Protein AF-A0A0F8YK26-F1 (afdb_monomer_lite)

Structure (mmCIF, N/CA/C/O backbone):
data_AF-A0A0F8YK26-F1
#
_entry.id   AF-A0A0F8YK26-F1
#
loop_
_atom_site.group_PDB
_atom_site.id
_atom_site.type_symbol
_atom_site.label_atom_id
_atom_site.label_alt_id
_atom_site.label_comp_id
_atom_site.label_asym_id
_atom_site.label_entity_id
_atom_site.label_seq_id
_atom_site.pdbx_PDB_ins_code
_atom_site.Cartn_x
_atom_site.Cartn_y
_atom_site.Cartn_z
_atom_site.occupancy
_atom_site.B_iso_or_equiv
_atom_site.auth_seq_id
_atom_site.auth_comp_id
_atom_site.auth_asym_id
_atom_site.auth_atom_id
_atom_site.pdbx_PDB_model_num
ATOM 1 N N . THR A 1 1 ? 4.041 11.993 -38.698 1.00 48.31 1 THR A N 1
ATOM 2 C CA . THR A 1 1 ? 5.099 12.709 -37.961 1.00 48.31 1 THR A CA 1
ATOM 3 C C . THR A 1 1 ? 4.840 12.509 -36.486 1.00 48.31 1 THR A C 1
ATOM 5 O O . THR A 1 1 ? 3.960 13.151 -35.930 1.00 48.31 1 THR A O 1
ATOM 8 N N . GLY A 1 2 ? 5.481 11.501 -35.893 1.00 53.12 2 GLY A N 1
ATOM 9 C CA . GLY A 1 2 ? 5.370 11.254 -34.457 1.00 53.12 2 GLY A CA 1
ATOM 10 C C . GLY A 1 2 ? 6.217 12.278 -33.712 1.00 53.12 2 GLY A C 1
ATOM 11 O O . GLY A 1 2 ? 7.389 12.431 -34.024 1.00 53.12 2 GLY A O 1
ATOM 12 N N . THR A 1 3 ? 5.607 13.014 -32.793 1.00 65.50 3 THR A N 1
ATOM 13 C CA . THR A 1 3 ? 6.254 13.942 -31.855 1.00 65.50 3 THR A CA 1
ATOM 14 C C . THR A 1 3 ? 6.728 13.187 -30.609 1.00 65.50 3 THR A C 1
ATOM 16 O O . THR A 1 3 ? 6.277 13.503 -29.510 1.00 65.50 3 THR A O 1
ATOM 19 N N . PHE A 1 4 ? 7.500 12.114 -30.783 1.00 63.12 4 PHE A N 1
ATOM 20 C CA . PHE A 1 4 ? 8.187 11.453 -29.672 1.00 63.12 4 PHE A CA 1
ATOM 21 C C . PHE A 1 4 ? 9.456 10.753 -30.169 1.00 63.12 4 PHE A C 1
ATOM 23 O O . PHE A 1 4 ? 9.449 10.192 -31.271 1.00 63.12 4 PHE A O 1
ATOM 30 N N . ASP A 1 5 ? 10.494 10.787 -29.342 1.00 73.75 5 ASP A N 1
ATOM 31 C CA . ASP A 1 5 ? 11.753 10.054 -29.474 1.00 73.75 5 ASP A CA 1
ATOM 32 C C . ASP A 1 5 ? 11.895 9.059 -28.300 1.00 73.75 5 ASP A C 1
ATOM 34 O O . ASP A 1 5 ? 11.324 9.259 -27.229 1.00 73.75 5 ASP A O 1
ATOM 38 N N . LEU A 1 6 ? 12.616 7.953 -28.498 1.00 60.47 6 LEU A N 1
ATOM 39 C CA . LEU A 1 6 ? 13.031 7.074 -27.396 1.00 60.47 6 LEU A CA 1
ATOM 40 C C . LEU A 1 6 ? 14.090 7.740 -26.508 1.00 60.47 6 LEU A C 1
ATOM 42 O O . LEU A 1 6 ? 14.241 7.337 -25.357 1.00 60.47 6 LEU A O 1
ATOM 46 N N . ASP A 1 7 ? 14.775 8.749 -27.045 1.00 64.94 7 ASP A N 1
ATOM 47 C CA . ASP A 1 7 ? 15.762 9.567 -26.347 1.00 64.94 7 ASP A CA 1
ATOM 48 C C . ASP A 1 7 ? 15.132 10.778 -25.624 1.00 64.94 7 ASP A C 1
ATOM 50 O O . ASP A 1 7 ? 15.854 11.580 -25.034 1.00 64.94 7 ASP A O 1
ATOM 54 N N . ASP A 1 8 ? 13.800 10.940 -25.662 1.00 63.31 8 ASP A N 1
ATOM 55 C CA . ASP A 1 8 ? 13.118 12.008 -24.923 1.00 63.31 8 ASP A CA 1
ATOM 56 C C . ASP A 1 8 ? 13.324 11.821 -23.408 1.00 63.31 8 ASP A C 1
ATOM 58 O O . ASP A 1 8 ? 13.028 10.758 -22.849 1.00 63.31 8 ASP A O 1
ATOM 62 N N . ASP A 1 9 ? 13.786 12.880 -22.732 1.00 58.59 9 ASP A N 1
ATOM 63 C CA . ASP A 1 9 ? 14.007 12.869 -21.285 1.00 58.59 9 ASP A CA 1
ATOM 64 C C . ASP A 1 9 ? 12.729 12.466 -20.536 1.00 58.59 9 ASP A C 1
ATOM 66 O O . ASP A 1 9 ? 11.641 13.031 -20.713 1.00 58.59 9 ASP A O 1
ATOM 70 N N . PHE A 1 10 ? 12.869 11.487 -19.642 1.00 62.97 10 PHE A N 1
ATOM 71 C CA . PHE A 1 10 ? 11.800 11.120 -18.726 1.00 62.97 10 PHE A CA 1
ATOM 72 C C . PHE A 1 10 ? 11.545 12.293 -17.768 1.00 62.97 10 PHE A C 1
ATOM 74 O O . PHE A 1 10 ? 12.481 12.930 -17.296 1.00 62.97 10 PHE A O 1
ATOM 81 N N . ALA A 1 11 ? 10.282 12.579 -17.444 1.00 59.62 11 ALA A N 1
ATOM 82 C CA . ALA A 1 11 ? 9.886 13.759 -16.662 1.00 59.62 11 ALA A CA 1
ATOM 83 C C . ALA A 1 11 ? 10.245 13.699 -15.151 1.00 59.62 11 ALA A C 1
ATOM 85 O O . ALA A 1 11 ? 9.480 14.187 -14.321 1.00 59.62 11 ALA A O 1
ATOM 86 N N . GLY A 1 12 ? 11.375 13.094 -14.771 1.00 67.31 12 GLY A N 1
ATOM 87 C CA . GLY A 1 12 ? 11.813 12.921 -13.384 1.00 67.31 12 GLY A CA 1
ATOM 88 C C . GLY A 1 12 ? 13.314 13.154 -13.195 1.00 67.31 12 GLY A C 1
ATOM 89 O O . GLY A 1 12 ? 14.103 13.041 -14.125 1.00 67.31 12 GLY A O 1
ATOM 90 N N . GLU A 1 13 ? 13.709 13.481 -11.968 1.00 73.75 13 GLU A N 1
ATOM 91 C CA . GLU A 1 13 ? 15.093 13.805 -11.608 1.00 73.75 13 GLU A CA 1
ATOM 92 C C . GLU A 1 13 ? 15.997 12.556 -11.664 1.00 73.75 13 GLU A C 1
ATOM 94 O O . GLU A 1 13 ? 15.704 11.543 -11.027 1.00 73.75 13 GLU A O 1
ATOM 99 N N . LEU A 1 14 ? 17.082 12.570 -12.443 1.00 79.44 14 LEU A N 1
ATOM 100 C CA . LEU A 1 14 ? 17.950 11.387 -12.615 1.00 79.44 14 LEU A CA 1
ATOM 101 C C . LEU A 1 14 ? 18.859 11.120 -11.402 1.00 79.44 14 LEU A C 1
ATOM 103 O O . LEU A 1 14 ? 19.298 9.989 -11.183 1.00 79.44 14 LEU A O 1
ATOM 107 N N . THR A 1 15 ? 19.108 12.151 -10.601 1.00 85.69 15 THR A N 1
ATOM 108 C CA . THR A 1 15 ? 19.877 12.109 -9.355 1.00 85.69 15 THR A CA 1
ATOM 109 C C . THR A 1 15 ? 19.123 12.861 -8.260 1.00 85.69 15 THR A C 1
ATOM 111 O O . THR A 1 15 ? 18.155 13.555 -8.543 1.00 85.69 15 THR A O 1
ATOM 114 N N . ASN A 1 16 ? 19.530 12.712 -7.002 1.00 80.94 16 ASN A N 1
ATOM 115 C CA . ASN A 1 16 ? 18.871 13.344 -5.850 1.00 80.94 16 ASN A CA 1
ATOM 116 C C . ASN A 1 16 ? 19.014 14.881 -5.759 1.00 80.94 16 ASN A C 1
ATOM 118 O O . ASN A 1 16 ? 18.444 15.468 -4.843 1.00 80.94 16 ASN A O 1
ATOM 122 N N . ASP A 1 17 ? 19.837 15.493 -6.614 1.00 81.50 17 ASP A N 1
ATOM 123 C CA . ASP A 1 17 ? 20.149 16.934 -6.590 1.00 81.50 17 ASP A CA 1
ATOM 124 C C . ASP A 1 17 ? 20.396 17.492 -8.012 1.00 81.50 17 ASP A C 1
ATOM 126 O O . ASP A 1 17 ? 21.191 18.407 -8.228 1.00 81.50 17 ASP A O 1
ATOM 130 N N . GLY A 1 18 ? 19.809 16.858 -9.032 1.00 75.56 18 GLY A N 1
ATOM 131 C CA . GLY A 1 18 ? 19.831 17.279 -10.441 1.00 75.56 18 GLY A CA 1
ATOM 132 C C . GLY A 1 18 ? 21.190 17.296 -11.165 1.00 75.56 18 GLY A C 1
ATOM 133 O O . GLY A 1 18 ? 21.229 17.511 -12.377 1.00 75.56 18 GLY A O 1
ATOM 134 N N . GLY A 1 19 ? 22.314 17.088 -10.471 1.00 76.50 19 GLY A N 1
ATOM 135 C CA . GLY A 1 19 ? 23.661 17.039 -11.061 1.00 76.50 19 GLY A CA 1
ATOM 136 C C . GLY A 1 19 ? 24.077 15.644 -11.552 1.00 76.50 19 GLY A C 1
ATOM 137 O O . GLY A 1 19 ? 23.387 14.659 -11.310 1.00 76.50 19 GLY A O 1
ATOM 138 N N . ALA A 1 20 ? 25.227 15.530 -12.222 1.00 78.88 20 ALA A N 1
ATOM 139 C CA . ALA A 1 20 ? 25.718 14.250 -12.756 1.00 78.88 20 ALA A CA 1
ATOM 140 C C . ALA A 1 20 ? 25.996 13.196 -11.651 1.00 78.88 20 ALA A C 1
ATOM 142 O O . ALA A 1 20 ? 26.422 13.588 -10.560 1.00 78.88 20 ALA A O 1
ATOM 143 N N . PRO A 1 21 ? 25.825 11.881 -11.924 1.00 78.44 21 PRO A N 1
ATOM 144 C CA . PRO A 1 21 ? 26.085 10.816 -10.949 1.00 78.44 21 PRO A CA 1
ATOM 145 C C . PRO A 1 21 ? 27.497 10.887 -10.349 1.00 78.44 21 PRO A C 1
ATOM 147 O O . PRO A 1 21 ? 28.490 10.964 -11.078 1.00 78.44 21 PRO A O 1
ATOM 150 N N . SER A 1 22 ? 27.600 10.879 -9.019 1.00 80.56 22 SER A N 1
ATOM 151 C CA . SER A 1 22 ? 28.868 10.947 -8.282 1.00 80.56 22 SER A CA 1
ATOM 152 C C . SER A 1 22 ? 28.724 10.410 -6.852 1.00 80.56 22 SER A C 1
ATOM 154 O O . SER A 1 22 ? 27.627 10.111 -6.401 1.00 80.56 22 SER A O 1
ATOM 156 N N . ALA A 1 23 ? 29.817 10.365 -6.084 1.00 76.75 23 ALA A N 1
ATOM 157 C CA . ALA A 1 23 ? 29.753 10.031 -4.656 1.00 76.75 23 ALA A CA 1
ATOM 158 C C . ALA A 1 23 ? 28.892 11.010 -3.822 1.00 76.75 23 ALA A C 1
ATOM 160 O O . ALA A 1 23 ? 28.513 10.678 -2.703 1.00 76.75 23 ALA A O 1
ATOM 161 N N . ALA A 1 24 ? 28.610 12.211 -4.344 1.00 79.69 24 ALA A N 1
ATOM 162 C CA . ALA A 1 24 ? 27.723 13.196 -3.723 1.00 79.69 24 ALA A CA 1
ATOM 163 C C . ALA A 1 24 ? 26.305 13.198 -4.329 1.00 79.69 24 ALA A C 1
ATOM 165 O O . ALA A 1 24 ? 25.363 13.622 -3.661 1.00 79.69 24 ALA A O 1
ATOM 166 N N . ASN A 1 25 ? 26.157 12.700 -5.564 1.00 83.75 25 ASN A N 1
ATOM 167 C CA . ASN A 1 25 ? 24.911 12.709 -6.327 1.00 83.75 25 ASN A CA 1
ATOM 168 C C . ASN A 1 25 ? 24.534 11.275 -6.688 1.00 83.75 25 ASN A C 1
ATOM 170 O O . ASN A 1 25 ? 25.076 10.690 -7.628 1.00 83.75 25 ASN A O 1
ATOM 174 N N . VAL A 1 26 ? 23.600 10.729 -5.926 1.00 87.19 26 VAL A N 1
ATOM 175 C CA . VAL A 1 26 ? 23.169 9.341 -6.016 1.00 87.19 26 VAL A CA 1
ATOM 176 C C . VAL A 1 26 ? 22.151 9.193 -7.143 1.00 87.19 26 VAL A C 1
ATOM 178 O O . VAL A 1 26 ? 21.235 10.010 -7.279 1.00 87.19 26 VAL A O 1
ATOM 181 N N . THR A 1 27 ? 22.309 8.146 -7.952 1.00 86.25 27 THR A N 1
ATOM 182 C CA . THR A 1 27 ? 21.364 7.801 -9.021 1.00 86.25 27 THR A CA 1
ATOM 183 C C . THR A 1 27 ? 20.014 7.405 -8.423 1.00 86.25 27 THR A C 1
ATOM 185 O O . THR A 1 27 ? 19.958 6.608 -7.487 1.00 86.25 27 THR A O 1
ATOM 188 N N . VAL A 1 28 ? 18.916 7.931 -8.975 1.00 85.50 28 VAL A N 1
ATOM 189 C CA . VAL A 1 28 ? 17.559 7.554 -8.552 1.00 85.50 28 VAL A CA 1
ATOM 190 C C . VAL A 1 28 ? 17.028 6.435 -9.446 1.00 85.50 28 VAL A C 1
ATOM 192 O O . VAL A 1 28 ? 16.764 6.627 -10.635 1.00 85.50 28 VAL A O 1
ATOM 195 N N . HIS A 1 29 ? 16.820 5.260 -8.861 1.00 84.69 29 HIS A N 1
ATOM 196 C CA . HIS A 1 29 ? 16.212 4.109 -9.516 1.00 84.69 29 HIS A CA 1
ATOM 197 C C . HIS A 1 29 ? 14.688 4.124 -9.362 1.00 84.69 29 HIS A C 1
ATOM 199 O O . HIS A 1 29 ? 14.159 4.451 -8.300 1.00 84.69 29 HIS A O 1
ATOM 205 N N . ARG A 1 30 ? 13.976 3.748 -10.436 1.00 82.56 30 ARG A N 1
ATOM 206 C CA . ARG A 1 30 ? 12.505 3.792 -10.522 1.00 82.56 30 ARG A CA 1
ATOM 207 C C . ARG A 1 30 ? 11.916 2.507 -11.102 1.00 82.56 30 ARG A C 1
ATOM 209 O O . ARG A 1 30 ? 11.494 2.490 -12.261 1.00 82.56 30 ARG A O 1
ATOM 216 N N . PRO A 1 31 ? 11.891 1.401 -10.347 1.00 84.38 31 PRO A N 1
ATOM 217 C CA . PRO A 1 31 ? 11.110 0.239 -10.743 1.00 84.38 31 PRO A CA 1
ATOM 218 C C . PRO A 1 31 ? 9.631 0.609 -10.942 1.00 84.38 31 PRO A C 1
ATOM 220 O O . PRO A 1 31 ? 8.980 1.181 -10.064 1.00 84.38 31 PRO A O 1
ATOM 223 N N . LEU A 1 32 ? 9.100 0.247 -12.112 1.00 82.75 32 LEU A N 1
ATOM 224 C CA . LEU A 1 32 ? 7.680 0.344 -12.435 1.00 82.75 32 LEU A CA 1
ATOM 225 C C . LEU A 1 32 ? 6.999 -0.988 -12.118 1.00 82.75 32 LEU A C 1
ATOM 227 O O . LEU A 1 32 ? 7.356 -2.025 -12.680 1.00 82.75 32 LEU A O 1
ATOM 231 N N . PHE A 1 33 ? 5.980 -0.958 -11.266 1.00 81.50 33 PHE A N 1
ATOM 232 C CA . PHE A 1 33 ? 5.176 -2.130 -10.941 1.00 81.50 33 PHE A CA 1
ATOM 233 C C . PHE A 1 33 ? 3.896 -2.134 -11.775 1.00 81.50 33 PHE A C 1
ATOM 235 O O . PHE A 1 33 ? 3.116 -1.177 -11.760 1.00 81.50 33 PHE A O 1
ATOM 242 N N . VAL A 1 34 ? 3.670 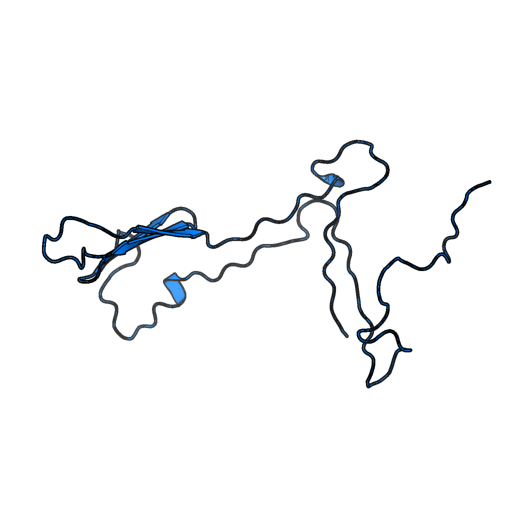-3.233 -12.498 1.00 82.12 34 VAL A N 1
ATOM 243 C CA . VAL A 1 34 ? 2.502 -3.460 -13.362 1.00 82.12 34 VAL A CA 1
ATOM 244 C C . VAL A 1 34 ? 1.895 -4.830 -13.079 1.00 82.12 34 VAL A C 1
ATOM 246 O O . VAL A 1 34 ? 2.613 -5.791 -12.851 1.00 82.12 34 VAL A O 1
ATOM 249 N N . GLY A 1 35 ? 0.567 -4.945 -13.116 1.00 72.69 35 GLY A N 1
ATOM 250 C CA . GLY A 1 35 ? -0.119 -6.213 -12.845 1.00 72.69 35 GLY A CA 1
ATOM 251 C C . GLY A 1 35 ? -0.332 -6.511 -11.359 1.00 72.69 35 GLY A C 1
ATOM 252 O O . GLY A 1 35 ? -0.219 -5.630 -10.506 1.00 72.69 35 GLY A O 1
ATOM 253 N N . GLN A 1 36 ? -0.726 -7.751 -11.065 1.00 71.81 36 GLN A N 1
ATOM 254 C CA . GLN A 1 36 ? -1.003 -8.241 -9.713 1.00 71.81 36 GLN A CA 1
ATOM 255 C C . GLN A 1 36 ? 0.202 -9.018 -9.170 1.00 71.81 36 GLN A C 1
ATOM 257 O O . GLN A 1 36 ? 0.837 -9.760 -9.910 1.00 71.81 36 GLN A O 1
ATOM 262 N N . GLY A 1 37 ? 0.460 -8.903 -7.864 1.00 72.62 37 GLY A N 1
ATOM 263 C CA . GLY A 1 37 ? 1.405 -9.775 -7.156 1.00 72.62 37 GLY A CA 1
ATOM 264 C C . GLY A 1 37 ? 2.832 -9.246 -7.039 1.00 72.62 37 GLY A C 1
ATOM 265 O O . GLY A 1 37 ? 3.694 -9.993 -6.606 1.00 72.62 37 GLY A O 1
ATOM 266 N N . TYR A 1 38 ? 3.085 -7.987 -7.401 1.00 74.31 38 TYR A N 1
ATOM 267 C CA . TYR A 1 38 ? 4.412 -7.375 -7.258 1.00 74.31 38 TYR A CA 1
ATOM 268 C C . TYR A 1 38 ? 4.568 -6.485 -6.020 1.00 74.31 38 TYR A C 1
ATOM 270 O O . TYR A 1 38 ? 5.687 -6.201 -5.606 1.00 74.31 38 TYR A O 1
ATOM 278 N N . ILE A 1 39 ? 3.456 -6.038 -5.431 1.00 74.31 39 ILE A N 1
ATOM 279 C CA . ILE A 1 39 ? 3.446 -5.278 -4.180 1.00 74.31 39 ILE A CA 1
ATOM 280 C C . ILE A 1 39 ? 2.826 -6.177 -3.123 1.00 74.31 39 ILE A C 1
ATOM 282 O O . ILE A 1 39 ? 1.684 -6.622 -3.271 1.00 74.31 39 ILE A O 1
ATOM 286 N N . HIS A 1 40 ? 3.596 -6.439 -2.074 1.00 75.12 40 HIS A N 1
ATOM 287 C CA . HIS A 1 40 ? 3.161 -7.216 -0.929 1.00 75.12 40 HIS A CA 1
ATOM 288 C C . HIS A 1 40 ? 3.131 -6.319 0.295 1.00 75.12 40 HIS A C 1
ATOM 290 O O . HIS A 1 40 ? 4.102 -5.633 0.603 1.00 75.12 40 HIS A O 1
ATOM 296 N N . GLU A 1 41 ? 2.000 -6.345 0.984 1.00 73.12 41 GLU A N 1
ATOM 297 C CA . GLU A 1 41 ? 1.879 -5.755 2.302 1.00 73.12 41 GLU A CA 1
ATOM 298 C C . GLU A 1 41 ? 2.526 -6.706 3.310 1.00 73.12 41 GLU A C 1
ATOM 300 O O . GLU A 1 41 ? 2.085 -7.847 3.485 1.00 73.12 41 GLU A O 1
ATOM 305 N N . TYR A 1 42 ? 3.571 -6.225 3.971 1.00 71.62 42 TYR A N 1
ATOM 306 C CA . TYR A 1 42 ? 4.120 -6.865 5.153 1.00 71.62 42 TYR A CA 1
ATOM 307 C C . TYR A 1 42 ? 3.619 -6.084 6.358 1.00 71.62 42 TYR A C 1
ATOM 30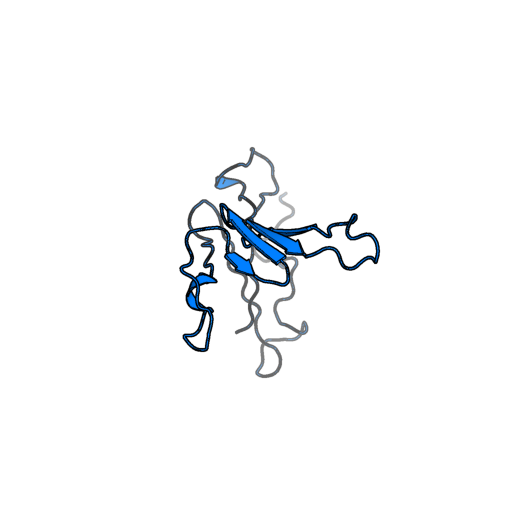9 O O . TYR A 1 42 ? 3.939 -4.910 6.515 1.00 71.62 42 TYR A O 1
ATOM 317 N N . TYR A 1 43 ? 2.830 -6.730 7.209 1.00 65.75 43 TYR A N 1
ATOM 318 C CA . TYR A 1 43 ? 2.420 -6.144 8.475 1.00 65.75 43 TYR A CA 1
ATOM 319 C C . TYR A 1 43 ? 3.151 -6.846 9.614 1.00 65.75 43 TYR A C 1
ATOM 321 O O . TYR A 1 43 ? 3.384 -8.056 9.584 1.00 65.75 43 TYR A O 1
ATOM 329 N N . GLN A 1 44 ? 3.512 -6.074 10.633 1.00 64.44 44 GLN A N 1
ATOM 330 C CA . GLN A 1 44 ? 3.987 -6.632 11.886 1.00 64.44 44 GLN A CA 1
ATOM 331 C C . GLN A 1 44 ? 2.772 -6.974 12.746 1.00 64.44 44 GLN A C 1
ATOM 333 O O . GLN A 1 44 ? 1.913 -6.122 12.987 1.00 64.44 44 GLN A O 1
ATOM 338 N N . ASP A 1 45 ? 2.690 -8.221 13.205 1.00 63.94 45 ASP A N 1
ATOM 339 C CA . ASP A 1 45 ? 1.671 -8.608 14.173 1.00 63.94 45 ASP A CA 1
ATOM 340 C C . ASP A 1 45 ? 1.943 -7.886 15.501 1.00 63.94 45 ASP A C 1
ATOM 342 O O . ASP A 1 45 ? 2.950 -8.123 16.171 1.00 63.94 45 ASP A O 1
ATOM 346 N N . LEU A 1 46 ? 1.041 -6.979 15.875 1.00 59.34 46 LEU A N 1
ATOM 347 C CA . LEU A 1 46 ? 1.107 -6.240 17.136 1.00 59.34 46 LEU A CA 1
ATOM 348 C C . LEU A 1 46 ? 0.978 -7.159 18.359 1.00 59.34 46 LEU A C 1
ATOM 350 O O . LEU A 1 46 ? 1.420 -6.775 19.439 1.00 59.34 46 LEU A O 1
ATOM 354 N N . GLY A 1 47 ? 0.466 -8.384 18.193 1.00 60.12 47 GLY A N 1
ATOM 355 C CA . GLY A 1 47 ? 0.516 -9.422 19.221 1.00 60.12 47 GLY A CA 1
ATOM 356 C C . GLY A 1 47 ? 1.943 -9.842 19.590 1.00 60.12 47 GLY A C 1
ATOM 357 O O . GLY A 1 47 ? 2.182 -10.235 20.727 1.00 60.12 47 GLY A O 1
ATOM 358 N N . LEU A 1 48 ? 2.912 -9.691 18.678 1.00 58.28 48 LEU A N 1
ATOM 359 C CA . LEU A 1 48 ? 4.331 -9.993 18.921 1.00 58.28 48 LEU A CA 1
ATOM 360 C C . LEU A 1 48 ? 5.080 -8.857 19.638 1.00 58.28 48 LEU A C 1
ATOM 362 O O . LEU A 1 48 ? 6.186 -9.065 20.129 1.00 58.28 48 LEU A O 1
ATOM 366 N N . LEU A 1 49 ? 4.496 -7.656 19.697 1.00 54.06 49 LEU A N 1
ATOM 367 C CA . LEU A 1 49 ? 5.030 -6.508 20.445 1.00 54.06 49 LEU A CA 1
ATOM 368 C C . LEU A 1 49 ? 4.599 -6.515 21.921 1.00 54.06 49 LEU A C 1
ATOM 370 O O . LEU A 1 49 ? 5.074 -5.690 22.702 1.00 54.06 49 LEU A O 1
ATOM 374 N N . LEU A 1 50 ? 3.740 -7.460 22.318 1.00 55.03 50 LEU A N 1
ATOM 375 C CA . LEU A 1 50 ? 3.452 -7.771 23.716 1.00 55.03 50 LEU A CA 1
ATOM 376 C C . LEU A 1 50 ? 4.633 -8.556 24.282 1.00 55.03 50 LEU A C 1
ATOM 378 O O . LEU A 1 50 ? 4.628 -9.783 24.353 1.00 55.03 50 LEU A O 1
ATOM 382 N N . THR A 1 51 ? 5.695 -7.839 24.629 1.00 48.34 51 THR A N 1
ATOM 383 C CA . THR A 1 51 ? 6.826 -8.440 25.322 1.00 48.34 51 THR A CA 1
ATOM 384 C C . THR A 1 51 ? 6.379 -8.931 26.700 1.00 48.34 51 THR A C 1
ATOM 386 O O . THR A 1 51 ? 5.538 -8.327 27.365 1.00 48.34 51 THR A O 1
ATOM 389 N N . GLU A 1 52 ? 6.967 -10.050 27.122 1.00 48.16 52 GLU A N 1
ATOM 390 C CA . GLU A 1 52 ? 6.699 -10.831 28.344 1.00 48.16 52 GLU A CA 1
ATOM 391 C C . GLU A 1 52 ? 6.810 -10.031 29.665 1.00 48.16 52 GLU A C 1
ATOM 393 O O . GLU A 1 52 ? 6.546 -10.543 30.751 1.00 48.16 52 GLU A O 1
ATOM 398 N N . ALA A 1 53 ? 7.139 -8.741 29.598 1.00 46.28 53 ALA A N 1
ATOM 399 C CA . ALA A 1 53 ? 7.107 -7.820 30.721 1.00 46.28 53 ALA A CA 1
ATOM 400 C C . ALA A 1 53 ? 5.692 -7.242 30.943 1.00 46.28 53 ALA A C 1
ATOM 402 O O . ALA A 1 53 ? 5.462 -6.041 30.824 1.00 46.28 53 ALA A O 1
ATOM 403 N N . GLY A 1 54 ? 4.752 -8.105 31.344 1.00 42.25 54 GLY A N 1
ATOM 404 C CA . GLY A 1 54 ? 3.702 -7.691 32.283 1.00 42.25 54 GLY A CA 1
ATOM 405 C C . GLY A 1 54 ? 2.277 -7.466 31.772 1.00 42.25 54 GLY A C 1
ATOM 406 O O . GLY A 1 54 ? 1.495 -6.859 32.502 1.00 42.25 54 GLY A O 1
ATOM 407 N N . VAL A 1 55 ? 1.876 -7.975 30.602 1.00 41.34 55 VAL A N 1
ATOM 408 C CA . VAL A 1 55 ? 0.438 -8.061 30.275 1.00 41.34 55 VAL A CA 1
ATOM 409 C C . VAL A 1 55 ? -0.100 -9.436 30.665 1.00 41.34 55 VAL A C 1
ATOM 411 O O . VAL A 1 55 ? 0.015 -10.414 29.931 1.00 41.34 55 VAL A O 1
ATOM 414 N N . THR A 1 56 ? -0.727 -9.510 31.839 1.00 39.12 56 THR A N 1
ATOM 415 C CA . THR A 1 56 ? -1.614 -10.619 32.204 1.00 39.12 56 THR A CA 1
ATOM 416 C C . THR A 1 56 ? -2.876 -10.527 31.342 1.00 39.12 56 THR A C 1
ATOM 418 O O . THR A 1 56 ? -3.817 -9.824 31.698 1.00 39.12 56 THR A O 1
ATOM 421 N N . GLY A 1 57 ? -2.904 -11.199 30.190 1.00 40.47 57 GLY A N 1
ATOM 422 C CA . GLY A 1 57 ? -4.089 -11.205 29.330 1.00 40.47 57 GLY A CA 1
ATOM 423 C C . GLY A 1 57 ? -3.833 -11.813 27.958 1.00 40.47 57 GLY A C 1
ATOM 424 O O . GLY A 1 57 ? -3.142 -11.242 27.126 1.00 40.47 57 GLY A O 1
ATOM 425 N N . ARG A 1 58 ? -4.409 -12.992 27.731 1.00 43.41 58 ARG A N 1
ATOM 426 C CA . ARG A 1 58 ? -4.446 -13.713 26.455 1.00 43.41 58 ARG A CA 1
ATOM 427 C C . ARG A 1 58 ? -5.041 -12.823 25.351 1.00 43.41 58 ARG A C 1
ATOM 429 O O . ARG A 1 58 ? -6.189 -12.407 25.464 1.00 43.41 58 ARG A O 1
ATOM 436 N N . VAL A 1 59 ? -4.299 -12.585 24.267 1.00 46.06 59 VAL A N 1
ATOM 437 C CA . VAL A 1 59 ? -4.834 -11.935 23.057 1.00 46.06 59 VAL A CA 1
ATOM 438 C C . VAL A 1 59 ? -5.761 -12.919 22.355 1.00 46.06 59 VAL A C 1
ATOM 440 O O . VAL A 1 59 ? -5.334 -13.968 21.877 1.00 46.06 59 VAL A O 1
ATOM 443 N N . GLY A 1 60 ? -7.048 -12.605 22.357 1.00 43.66 60 GLY A N 1
ATOM 444 C CA . GLY A 1 60 ? -8.096 -13.441 21.772 1.00 43.66 60 GLY A CA 1
ATOM 445 C C . GLY A 1 60 ? -9.505 -13.014 22.176 1.00 43.66 60 GLY A C 1
ATOM 446 O O . GLY A 1 60 ? -10.461 -13.352 21.491 1.00 43.66 60 GLY A O 1
ATOM 447 N N . GLU A 1 61 ? -9.634 -12.217 23.232 1.00 54.84 61 GLU A N 1
ATOM 448 C CA . GLU A 1 61 ? -10.878 -11.583 23.671 1.00 54.84 61 GLU A CA 1
ATOM 449 C C . GLU A 1 61 ? -10.606 -10.092 23.941 1.00 54.84 61 GLU A C 1
ATOM 451 O O . GLU A 1 61 ? -9.445 -9.738 24.176 1.00 54.84 61 GLU A O 1
ATOM 456 N N . PRO A 1 62 ? -11.615 -9.200 23.860 1.00 53.22 62 PRO A N 1
ATOM 457 C CA . PRO A 1 62 ? -11.445 -7.778 24.161 1.00 53.22 62 PRO A CA 1
ATOM 458 C C . PRO A 1 62 ? -10.704 -7.601 25.488 1.00 53.22 62 PRO A C 1
ATOM 460 O O . PRO A 1 62 ? -11.179 -8.014 26.545 1.00 53.22 62 PRO A O 1
ATOM 463 N N . SER A 1 63 ? -9.515 -7.004 25.419 1.00 57.78 63 SER A N 1
ATOM 464 C CA . SER A 1 63 ? -8.691 -6.769 26.599 1.00 57.78 63 SER A CA 1
ATOM 465 C C . SER A 1 63 ? -9.274 -5.580 27.349 1.00 57.78 63 SER A C 1
ATOM 467 O O . SER A 1 63 ? -9.165 -4.430 26.916 1.00 57.78 63 SER A O 1
ATOM 469 N N . ILE A 1 64 ? -9.941 -5.869 28.463 1.00 56.97 64 ILE A N 1
ATOM 470 C CA . ILE A 1 64 ? -10.494 -4.858 29.358 1.00 56.97 64 ILE A CA 1
ATOM 471 C C . ILE A 1 64 ? -9.380 -4.451 30.319 1.00 56.97 64 ILE A C 1
ATOM 473 O O . ILE A 1 64 ? -9.046 -5.178 31.253 1.00 56.97 64 ILE A O 1
ATOM 477 N N . THR A 1 65 ? -8.796 -3.279 30.089 1.00 63.78 65 THR A N 1
ATOM 478 C CA . THR A 1 65 ? -7.849 -2.660 31.023 1.00 63.78 65 THR A CA 1
ATOM 479 C C . THR A 1 65 ? -8.566 -1.573 31.821 1.00 63.78 65 THR A C 1
ATOM 481 O O . THR A 1 65 ? -9.578 -1.031 31.385 1.00 63.78 65 THR A O 1
ATOM 484 N N . ASN A 1 66 ? -8.043 -1.210 32.996 1.00 58.97 66 ASN A N 1
ATOM 485 C CA . ASN A 1 66 ? -8.655 -0.180 33.854 1.00 58.97 66 ASN A CA 1
ATOM 486 C C . ASN A 1 66 ? -8.821 1.184 33.128 1.00 58.97 66 ASN A C 1
ATOM 488 O O . ASN A 1 66 ? -9.712 1.971 33.436 1.00 58.97 66 ASN A O 1
ATOM 492 N N . ASN A 1 67 ? -8.018 1.429 32.087 1.00 65.50 67 ASN A N 1
ATOM 493 C CA . ASN A 1 67 ? -8.019 2.675 31.320 1.00 65.50 67 ASN A CA 1
ATOM 494 C C . A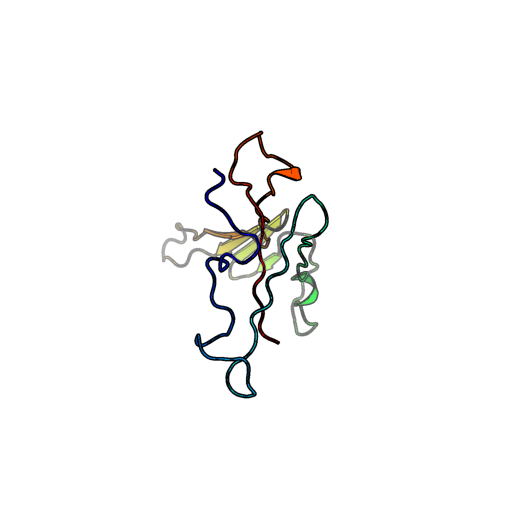SN A 1 67 ? -8.829 2.621 30.012 1.00 65.50 67 ASN A C 1
ATOM 496 O O . ASN A 1 67 ? -8.949 3.645 29.330 1.00 65.50 67 ASN A O 1
ATOM 500 N N . GLY A 1 68 ? -9.378 1.461 29.643 1.00 66.69 68 GLY A N 1
ATOM 501 C CA . GLY A 1 68 ? -10.148 1.319 28.415 1.00 66.69 68 GLY A CA 1
ATOM 502 C C . GLY A 1 68 ? -10.224 -0.103 27.869 1.00 66.69 68 GLY A C 1
ATOM 503 O O . GLY A 1 68 ? -9.581 -1.032 28.364 1.00 66.69 68 GLY A O 1
ATOM 504 N N . ILE A 1 69 ? -11.022 -0.239 26.815 1.00 75.75 69 ILE A N 1
ATOM 505 C CA . ILE A 1 69 ? -11.231 -1.471 26.061 1.00 75.75 69 ILE A CA 1
ATOM 506 C C . ILE A 1 69 ? -10.567 -1.303 24.700 1.00 75.75 69 ILE A C 1
ATOM 508 O O . ILE A 1 69 ? -10.853 -0.347 23.974 1.00 75.75 69 ILE A O 1
ATOM 512 N N . GLU A 1 70 ? -9.714 -2.256 24.344 1.00 71.31 70 GLU A N 1
ATOM 513 C CA . GLU A 1 70 ? -9.187 -2.374 22.989 1.00 71.31 70 GLU A CA 1
ATOM 514 C C . GLU A 1 70 ? -9.852 -3.549 22.275 1.00 71.31 70 GLU A C 1
ATOM 516 O O . GLU A 1 70 ? -9.861 -4.680 22.772 1.00 71.31 70 GLU A O 1
ATOM 521 N N . VAL A 1 71 ? -10.420 -3.270 21.102 1.00 76.62 71 VAL A N 1
ATOM 522 C CA . VAL A 1 71 ? -11.038 -4.272 20.232 1.00 76.62 71 VAL A CA 1
ATOM 523 C C . VAL A 1 71 ? -10.269 -4.300 18.922 1.00 76.62 71 VAL A C 1
ATOM 525 O O . VAL A 1 71 ? -10.232 -3.314 18.185 1.00 76.62 71 VAL A O 1
ATOM 528 N N . MET A 1 72 ? -9.657 -5.446 18.637 1.00 74.81 72 MET A N 1
ATOM 529 C CA . MET A 1 72 ? -8.986 -5.717 17.370 1.00 74.81 72 MET A CA 1
ATOM 530 C C . MET A 1 72 ? -9.922 -6.532 16.481 1.00 74.81 72 MET A C 1
ATOM 532 O O . MET A 1 72 ? -10.327 -7.631 16.855 1.00 74.81 72 MET A O 1
ATOM 536 N N . THR A 1 73 ? -10.256 -6.013 15.301 1.00 76.25 73 THR A N 1
ATOM 537 C CA . THR A 1 73 ? -11.024 -6.750 14.288 1.00 76.25 73 THR A CA 1
ATOM 538 C C . THR A 1 73 ? -10.474 -6.445 12.903 1.00 76.25 73 THR A C 1
ATOM 540 O O . THR A 1 73 ? -10.287 -5.283 12.571 1.00 76.25 73 THR A O 1
ATOM 543 N N . GLU A 1 74 ? -10.138 -7.475 12.122 1.00 75.56 74 GLU A N 1
ATOM 544 C CA . GLU A 1 74 ? -9.723 -7.354 10.710 1.00 75.56 74 GLU A CA 1
ATOM 545 C C . GLU A 1 74 ? -8.745 -6.195 10.409 1.00 75.56 74 GLU A C 1
ATOM 547 O O . GLU A 1 74 ? -8.906 -5.447 9.450 1.00 75.56 74 GLU A O 1
ATOM 552 N N . ARG A 1 75 ? -7.699 -6.048 11.238 1.00 75.81 75 ARG A N 1
ATOM 553 C CA . ARG A 1 75 ? -6.670 -4.986 11.135 1.00 75.81 75 ARG A CA 1
ATOM 554 C C . ARG A 1 75 ? -7.162 -3.557 11.408 1.00 75.81 75 ARG A C 1
ATOM 556 O O . ARG A 1 75 ? -6.460 -2.586 11.138 1.00 75.81 75 ARG A O 1
ATOM 563 N N . ILE A 1 76 ? -8.330 -3.417 12.014 1.00 81.12 76 ILE A N 1
ATOM 564 C CA . ILE A 1 76 ? -8.829 -2.184 12.614 1.00 81.12 76 ILE A CA 1
ATOM 565 C C . ILE A 1 76 ? -8.682 -2.314 14.133 1.00 81.12 76 ILE A C 1
ATOM 567 O O . ILE A 1 76 ? -9.212 -3.242 14.747 1.00 81.12 76 ILE A O 1
ATOM 571 N N . GLN A 1 77 ? -7.949 -1.378 14.741 1.00 80.62 77 GLN A N 1
ATOM 572 C CA . GLN A 1 77 ? -7.854 -1.243 16.193 1.00 80.62 77 GLN A CA 1
ATOM 573 C C . GLN A 1 77 ? -8.820 -0.160 16.650 1.00 80.62 77 GLN A C 1
ATOM 575 O O . GLN A 1 77 ? -8.636 1.011 16.317 1.00 80.62 77 GLN A O 1
ATOM 580 N N . MET A 1 78 ? -9.820 -0.544 17.435 1.00 81.94 78 MET A N 1
ATOM 581 C CA . MET A 1 78 ? -10.720 0.371 18.126 1.00 81.94 78 MET A CA 1
ATOM 582 C C . MET A 1 78 ? -10.282 0.505 19.584 1.00 81.94 78 MET A C 1
ATOM 584 O O . MET A 1 78 ? -10.063 -0.493 20.268 1.00 81.94 78 MET A O 1
ATOM 588 N N . ILE A 1 79 ? -10.164 1.744 20.055 1.00 82.75 79 ILE A N 1
ATOM 589 C CA . ILE A 1 79 ? -9.770 2.086 21.421 1.00 82.75 79 ILE A CA 1
ATOM 590 C C . ILE A 1 79 ? -10.918 2.870 22.042 1.00 82.75 79 ILE A C 1
ATOM 592 O O . ILE A 1 79 ? -11.238 3.982 21.617 1.00 82.75 79 ILE A O 1
ATOM 596 N N . ILE A 1 80 ? -11.527 2.290 23.067 1.00 84.62 80 ILE A N 1
ATOM 597 C CA . ILE A 1 80 ? -12.572 2.919 23.866 1.00 84.62 80 ILE A CA 1
ATOM 598 C C . ILE A 1 80 ? -11.945 3.272 25.206 1.00 84.62 80 ILE A C 1
ATOM 600 O O . ILE A 1 80 ? -11.571 2.383 25.968 1.00 84.62 80 ILE A O 1
ATOM 604 N N . ARG A 1 81 ? -11.802 4.563 25.504 1.00 80.12 81 ARG A N 1
ATOM 605 C CA . ARG A 1 81 ? -11.212 5.008 26.772 1.00 80.12 81 ARG A CA 1
ATOM 606 C C . ARG A 1 81 ? -12.270 5.170 27.848 1.00 80.12 81 ARG A C 1
ATOM 608 O O . ARG A 1 81 ? -13.384 5.603 27.563 1.00 80.12 81 ARG A O 1
ATOM 615 N N . SER A 1 82 ? -11.884 4.905 29.092 1.00 81.12 82 SER A N 1
ATOM 616 C CA . SER A 1 82 ? -12.717 5.224 30.252 1.00 81.12 82 SER A CA 1
ATOM 617 C C . SER A 1 82 ? -13.087 6.721 30.253 1.00 81.12 82 SER A C 1
ATOM 619 O O . SER A 1 82 ? -12.244 7.562 29.916 1.00 81.12 82 SER A O 1
ATOM 621 N N . PRO A 1 83 ? -14.335 7.083 30.599 1.00 80.75 83 PRO A N 1
ATOM 622 C CA . PRO A 1 83 ? -14.784 8.469 30.585 1.00 80.75 83 PRO A CA 1
ATOM 623 C C . PRO A 1 83 ? -14.030 9.280 31.649 1.00 80.75 83 PRO A C 1
ATOM 625 O O . PRO A 1 83 ? -14.000 8.923 32.825 1.00 80.75 83 PRO A O 1
ATOM 628 N N . LEU A 1 84 ? -13.389 10.371 31.224 1.00 81.31 84 LEU A N 1
ATOM 629 C CA . LEU A 1 84 ? -12.548 11.213 32.092 1.00 81.31 84 LEU A CA 1
ATOM 630 C C . LEU A 1 84 ? -13.317 12.371 32.730 1.00 81.31 84 LEU A C 1
ATOM 632 O O . LEU A 1 84 ? -12.819 13.033 33.641 1.00 81.31 84 LEU A O 1
ATOM 636 N N . ASN A 1 85 ? -14.509 12.672 32.223 1.00 85.06 85 ASN A N 1
ATOM 637 C CA . ASN A 1 85 ? -15.301 13.762 32.752 1.00 85.06 85 ASN A CA 1
ATOM 638 C C . ASN A 1 85 ? -15.978 13.366 34.073 1.00 85.06 85 ASN A C 1
ATOM 640 O O . ASN A 1 85 ? -16.251 12.205 34.354 1.00 85.06 85 ASN A O 1
ATOM 644 N N . ARG A 1 86 ? -16.261 14.368 34.908 1.00 79.06 86 ARG A N 1
ATOM 645 C CA . ARG A 1 86 ? -16.733 14.178 36.291 1.00 79.06 86 ARG A CA 1
ATOM 646 C C . ARG A 1 86 ? -18.061 13.420 36.408 1.00 79.06 86 ARG A C 1
ATOM 648 O O . ARG A 1 86 ? -18.318 12.831 37.450 1.00 79.06 86 ARG A O 1
ATOM 655 N N . LEU A 1 87 ? -18.895 13.463 35.370 1.00 87.06 87 LEU A N 1
ATOM 656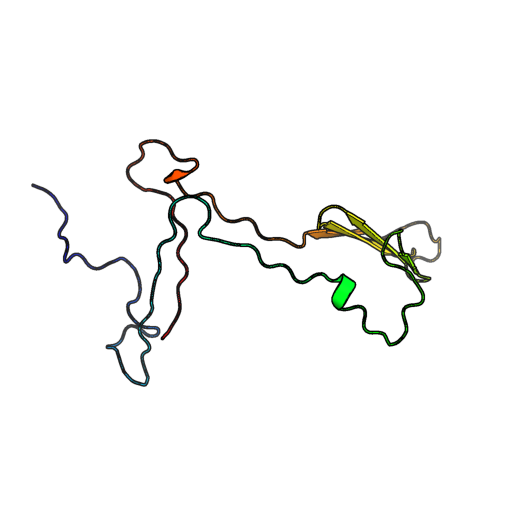 C CA . LEU A 1 87 ? -20.172 12.746 35.313 1.00 87.06 87 LEU A CA 1
ATOM 657 C C . LEU A 1 87 ? -20.036 11.320 34.755 1.00 87.06 87 LEU A C 1
ATOM 659 O O . LEU A 1 87 ? -21.003 10.571 34.807 1.00 87.06 87 LEU A O 1
ATOM 663 N N . GLN A 1 88 ? -18.853 10.947 34.256 1.00 82.12 88 GLN A N 1
ATOM 664 C CA . GLN A 1 88 ? -18.570 9.663 33.609 1.00 82.12 88 GLN A CA 1
ATOM 665 C C . GLN A 1 88 ? -19.516 9.310 32.444 1.00 82.12 88 GLN A C 1
ATOM 667 O O . GLN A 1 88 ? -19.705 8.141 32.122 1.00 82.12 88 GLN A O 1
ATOM 672 N N . ASP A 1 89 ? -20.108 10.308 31.791 1.00 85.00 89 ASP A N 1
ATOM 673 C CA . ASP A 1 89 ? -21.116 10.144 30.737 1.00 85.00 89 ASP A CA 1
ATOM 674 C C . ASP A 1 89 ? -20.545 10.282 29.317 1.00 85.00 89 ASP A C 1
ATOM 676 O O . ASP A 1 89 ? -21.215 9.907 28.355 1.00 85.00 89 ASP A O 1
ATOM 680 N N . LEU A 1 90 ? -19.309 10.775 29.158 1.00 81.75 90 LEU A N 1
ATOM 681 C CA . LEU A 1 90 ? -18.712 10.992 27.840 1.00 81.75 90 LEU A CA 1
ATOM 682 C C . LEU A 1 90 ? -17.505 10.083 27.605 1.00 81.75 90 LEU A C 1
ATOM 684 O O . LEU A 1 90 ? -16.433 10.258 28.186 1.00 81.75 90 LEU A O 1
ATOM 688 N N . VAL A 1 91 ? -17.692 9.121 26.705 1.00 83.12 91 VAL A N 1
ATOM 689 C CA . VAL A 1 91 ? -16.691 8.117 26.333 1.00 83.12 91 VAL A CA 1
ATOM 690 C C . VAL A 1 91 ? -15.988 8.549 25.049 1.00 83.12 91 VAL A C 1
ATOM 692 O O . VAL A 1 91 ? -16.627 8.780 24.023 1.00 83.12 91 VAL A O 1
ATOM 695 N N . SER A 1 92 ? -14.658 8.644 25.091 1.00 84.31 92 SER A N 1
ATOM 696 C CA . SER A 1 92 ? -13.857 8.906 23.893 1.00 84.31 92 SER A CA 1
ATOM 697 C C . SER A 1 92 ? -13.552 7.594 23.183 1.00 84.31 92 SER A C 1
ATOM 699 O O . SER A 1 92 ? -13.017 6.660 23.784 1.00 84.31 92 SER A O 1
ATOM 701 N N . THR A 1 93 ? -13.888 7.544 21.898 1.00 86.56 93 THR A N 1
ATOM 702 C CA . THR A 1 93 ? -13.614 6.400 21.032 1.00 86.56 93 THR A CA 1
ATOM 703 C C . THR A 1 93 ? -12.730 6.851 19.883 1.00 86.56 93 THR A C 1
ATOM 705 O O . THR A 1 93 ? -13.036 7.839 19.213 1.00 86.56 93 THR A O 1
ATOM 708 N N . SER A 1 94 ? -11.651 6.120 19.638 1.00 84.69 94 SER A N 1
ATOM 709 C CA . SER A 1 94 ? -10.812 6.291 18.458 1.00 84.69 94 SER A CA 1
ATOM 710 C C . SER A 1 94 ? -10.624 4.960 17.747 1.00 84.69 94 SER A C 1
ATOM 712 O O . SER A 1 94 ? -10.783 3.887 18.329 1.00 84.69 94 SER A O 1
ATOM 714 N N . TRP A 1 95 ? -10.298 5.031 16.464 1.00 84.25 95 TRP A N 1
ATOM 715 C CA . TRP A 1 95 ? -9.935 3.863 15.684 1.00 84.25 95 TRP A CA 1
ATOM 716 C C . TRP A 1 95 ? -8.726 4.182 14.815 1.00 84.25 95 TRP A C 1
ATOM 718 O O . TRP A 1 95 ? -8.488 5.338 14.459 1.00 84.25 95 TRP A O 1
ATOM 728 N N . LYS A 1 96 ? -7.963 3.148 14.480 1.00 80.62 96 LYS A N 1
ATOM 729 C CA . LYS A 1 96 ? -6.960 3.202 13.421 1.00 80.62 96 LYS A CA 1
ATOM 730 C C . LYS A 1 96 ? -7.046 1.948 12.569 1.00 80.62 96 LYS A C 1
ATOM 732 O O . LYS A 1 96 ? -7.298 0.857 13.079 1.00 80.62 96 LYS A O 1
ATOM 737 N N . PHE A 1 97 ? -6.822 2.120 11.278 1.00 82.50 97 PHE A N 1
ATOM 738 C CA . PHE A 1 97 ? -6.606 1.022 10.353 1.00 82.50 97 PHE A CA 1
ATOM 739 C C . PHE A 1 97 ? -5.105 0.752 10.256 1.00 82.50 97 PHE A C 1
ATOM 741 O O . PHE A 1 97 ? -4.313 1.687 10.146 1.00 82.50 97 PHE A O 1
ATOM 748 N N . ILE A 1 98 ? -4.726 -0.516 10.356 1.00 79.75 98 ILE A N 1
ATOM 749 C CA . ILE A 1 98 ? -3.349 -0.988 10.256 1.00 79.75 98 ILE A CA 1
ATOM 750 C C . ILE A 1 98 ? -3.254 -1.779 8.957 1.00 79.75 98 ILE A C 1
ATOM 752 O O . ILE A 1 98 ? -3.379 -3.004 8.940 1.00 79.75 98 ILE A O 1
ATOM 756 N N . GLY A 1 99 ? -3.083 -1.059 7.859 1.00 76.12 99 GLY A N 1
ATOM 757 C CA . GLY A 1 99 ? -2.816 -1.676 6.577 1.00 76.12 99 GLY A CA 1
ATOM 758 C C . GLY A 1 99 ? -2.589 -0.667 5.469 1.00 76.12 99 GLY A C 1
ATOM 759 O O . GLY A 1 99 ? -2.799 0.535 5.651 1.00 76.12 99 GLY A O 1
ATOM 760 N N . ASP A 1 100 ? -2.201 -1.198 4.317 1.00 73.94 100 ASP A N 1
ATOM 761 C CA . ASP A 1 100 ? -1.865 -0.430 3.127 1.00 73.94 100 ASP A CA 1
ATOM 762 C C . ASP A 1 100 ? -2.854 -0.693 1.990 1.00 73.94 100 ASP A C 1
ATOM 764 O O . ASP A 1 100 ? -3.379 -1.795 1.810 1.00 73.94 100 ASP A O 1
ATOM 768 N N . TRP A 1 101 ? -3.097 0.335 1.176 1.00 70.50 101 TRP A N 1
ATOM 769 C CA . TRP A 1 101 ? -3.921 0.218 -0.023 1.00 70.50 101 TRP A CA 1
ATOM 770 C C . TRP A 1 101 ? -3.066 0.426 -1.277 1.00 70.50 101 TRP A C 1
ATOM 772 O O . TRP A 1 101 ? -2.867 1.571 -1.696 1.00 70.50 101 TRP A O 1
ATOM 782 N N . PRO A 1 102 ? -2.557 -0.644 -1.917 1.00 71.56 102 PRO A N 1
ATOM 783 C CA . PRO A 1 102 ? -1.841 -0.485 -3.171 1.00 71.56 102 PRO A CA 1
ATOM 784 C C . PRO A 1 102 ? -2.807 0.013 -4.251 1.00 71.56 102 PRO A C 1
ATOM 786 O O . PRO A 1 102 ? -3.880 -0.558 -4.477 1.00 71.56 102 PRO A O 1
ATOM 789 N N . VAL A 1 103 ? -2.428 1.087 -4.946 1.00 74.25 103 VAL A N 1
ATOM 790 C CA . VAL A 1 103 ? -3.194 1.581 -6.095 1.00 74.25 103 VAL A CA 1
ATOM 791 C C . VAL A 1 103 ? -3.159 0.512 -7.184 1.00 74.25 103 VAL A C 1
ATOM 793 O O . VAL A 1 103 ? -2.097 0.127 -7.672 1.00 74.25 103 VAL A O 1
ATOM 796 N N . ARG A 1 104 ? -4.336 0.010 -7.566 1.00 74.12 104 ARG A N 1
ATOM 797 C CA . ARG A 1 104 ? -4.454 -1.003 -8.618 1.00 74.12 104 ARG A CA 1
ATOM 798 C C . ARG A 1 104 ? -3.982 -0.419 -9.945 1.00 74.12 104 ARG A C 1
ATOM 800 O O . ARG A 1 104 ? -4.453 0.631 -10.376 1.00 74.12 104 ARG A O 1
ATOM 807 N N . THR A 1 105 ? -3.060 -1.121 -10.591 1.00 79.38 105 THR A N 1
ATOM 808 C CA . THR A 1 105 ? -2.537 -0.725 -11.900 1.00 79.38 105 THR A CA 1
ATOM 809 C C . THR A 1 105 ? -3.572 -0.995 -12.987 1.00 79.38 105 THR A C 1
ATOM 811 O O . THR A 1 105 ? -4.453 -1.853 -12.832 1.00 79.38 105 THR A O 1
ATOM 814 N N . ASP A 1 106 ? -3.455 -0.306 -14.120 1.00 77.38 106 ASP A N 1
ATOM 815 C CA . ASP A 1 106 ? -4.401 -0.469 -15.228 1.00 77.38 106 ASP A CA 1
ATOM 816 C C . ASP A 1 106 ? -4.399 -1.873 -15.843 1.00 77.38 106 ASP A C 1
ATOM 818 O O . ASP A 1 106 ? -5.386 -2.271 -16.451 1.00 77.38 106 ASP A O 1
ATOM 822 N N . VAL A 1 107 ? -3.349 -2.668 -15.628 1.00 77.12 107 VAL A N 1
ATOM 823 C CA . VAL A 1 107 ? -3.335 -4.089 -16.017 1.00 7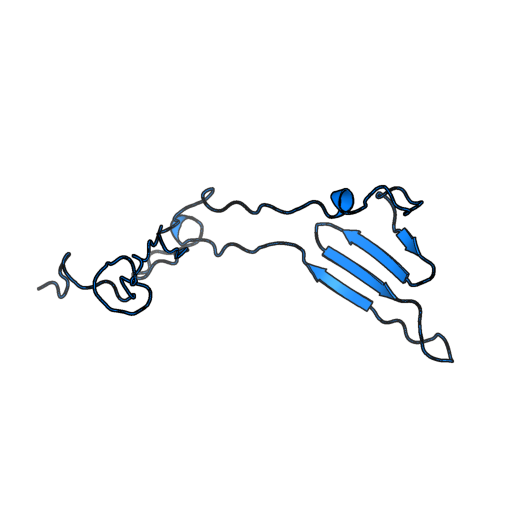7.12 107 VAL A CA 1
ATOM 824 C C . VAL A 1 107 ? -4.420 -4.886 -15.281 1.00 77.12 107 VAL A C 1
ATOM 826 O O . VAL A 1 107 ? -4.943 -5.856 -15.816 1.00 77.12 107 V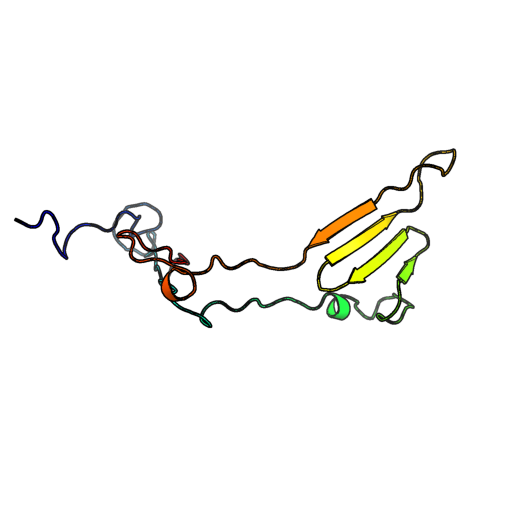AL A O 1
ATOM 829 N N . THR A 1 108 ? -4.772 -4.480 -14.059 1.00 73.12 108 THR A N 1
ATOM 830 C CA . THR A 1 108 ? -5.737 -5.202 -13.211 1.00 73.12 108 THR A CA 1
ATOM 831 C C . THR A 1 108 ? -7.137 -4.590 -13.211 1.00 73.12 108 THR A C 1
ATOM 833 O O . THR A 1 108 ? -8.100 -5.289 -12.912 1.00 73.12 108 THR A O 1
ATOM 836 N N . THR A 1 109 ? -7.266 -3.289 -13.505 1.00 78.19 109 THR A N 1
ATOM 837 C CA . THR A 1 109 ? -8.540 -2.542 -13.380 1.00 78.19 109 THR A CA 1
ATOM 838 C C . THR A 1 109 ? -8.735 -1.426 -14.413 1.00 78.19 109 THR A C 1
ATOM 840 O O . THR A 1 109 ? -9.652 -0.614 -14.286 1.00 78.19 109 THR A O 1
ATOM 843 N N . GLY A 1 110 ? -7.854 -1.329 -15.406 1.00 75.19 110 GLY A N 1
ATOM 844 C CA . GLY A 1 110 ? -7.835 -0.231 -16.367 1.00 75.19 110 GLY A CA 1
ATOM 845 C C . GLY A 1 110 ? -8.740 -0.435 -17.575 1.00 75.19 110 GLY A C 1
ATOM 846 O O . GLY A 1 110 ? -9.247 -1.521 -17.842 1.00 75.19 110 GLY A O 1
ATOM 847 N N . ASP A 1 111 ? -8.905 0.642 -18.332 1.00 76.62 111 ASP A N 1
ATOM 848 C CA . ASP A 1 111 ? -9.567 0.691 -19.633 1.00 76.62 111 ASP A CA 1
ATOM 849 C C . ASP A 1 111 ? -8.530 0.961 -20.746 1.00 76.62 111 ASP A C 1
ATOM 851 O O . ASP A 1 111 ? -7.319 0.946 -20.521 1.00 76.62 111 ASP A O 1
ATOM 855 N N . ALA A 1 112 ? -8.969 1.206 -21.982 1.00 80.44 112 ALA A N 1
ATOM 856 C CA . ALA A 1 112 ? -8.088 1.404 -23.140 1.00 80.44 112 ALA A CA 1
ATOM 857 C C . ALA A 1 112 ? -7.470 2.822 -23.250 1.00 80.44 112 ALA A C 1
ATOM 859 O O . ALA A 1 112 ? -7.108 3.256 -24.342 1.00 80.44 112 ALA A O 1
ATOM 860 N N . ARG A 1 113 ? -7.333 3.577 -22.149 1.00 75.94 113 ARG A N 1
ATOM 861 C CA . ARG A 1 113 ? -6.815 4.964 -22.175 1.00 75.94 113 ARG A CA 1
ATOM 862 C C . ARG A 1 113 ? -5.319 5.041 -22.479 1.00 75.94 113 ARG A C 1
ATOM 864 O O . ARG A 1 113 ? -4.582 4.092 -22.219 1.00 75.94 113 ARG A O 1
ATOM 871 N N . ARG A 1 114 ? -4.886 6.193 -23.014 1.00 71.81 114 ARG A N 1
ATOM 872 C CA . ARG A 1 114 ? -3.497 6.477 -23.426 1.00 71.81 114 ARG A CA 1
ATOM 873 C C . ARG A 1 114 ? -2.516 6.503 -22.254 1.00 71.81 114 ARG A C 1
ATOM 875 O O . ARG A 1 114 ? -1.429 5.957 -22.374 1.00 71.81 114 ARG A O 1
ATOM 882 N N . PHE A 1 115 ? -2.892 7.139 -21.149 1.00 76.44 115 PHE A N 1
ATOM 883 C CA . PHE A 1 115 ? -2.063 7.196 -19.948 1.00 76.44 115 PHE A CA 1
ATOM 884 C C . PHE A 1 115 ? -2.508 6.105 -18.993 1.00 76.44 115 PHE A C 1
ATOM 886 O O . PHE A 1 115 ? -3.677 6.079 -18.603 1.00 76.44 115 PHE A O 1
ATOM 893 N N . LYS A 1 116 ? -1.583 5.197 -18.673 1.00 78.06 116 LYS A N 1
ATOM 894 C CA . LYS A 1 116 ? -1.852 4.070 -17.788 1.00 78.06 116 LYS A CA 1
ATOM 895 C C . LYS A 1 116 ? -1.491 4.397 -16.347 1.00 78.06 116 LYS A C 1
ATOM 897 O O . LYS A 1 116 ? -0.460 5.013 -16.094 1.00 78.06 116 LYS A O 1
ATOM 902 N N . ARG A 1 117 ? -2.313 3.940 -15.403 1.00 77.69 117 ARG A N 1
ATOM 903 C CA . ARG A 1 117 ? -2.001 3.982 -13.966 1.00 77.69 117 ARG A CA 1
ATOM 904 C C . ARG A 1 117 ? -1.009 2.876 -13.613 1.00 77.69 117 ARG A C 1
ATOM 906 O O . ARG A 1 117 ? -1.306 1.694 -13.814 1.00 77.69 117 ARG A O 1
ATOM 913 N N . VAL A 1 118 ? 0.140 3.264 -13.066 1.00 79.38 118 VAL A N 1
ATOM 914 C CA . VAL A 1 118 ? 1.205 2.371 -12.583 1.00 79.38 118 VAL A CA 1
ATOM 915 C C . VAL A 1 118 ? 1.689 2.837 -11.212 1.00 79.38 118 VAL A C 1
ATOM 917 O O . VAL A 1 118 ? 1.509 4.003 -10.862 1.00 79.38 118 VAL A O 1
ATOM 920 N N . VAL A 1 119 ? 2.282 1.929 -10.435 1.00 82.31 119 VAL A N 1
ATOM 921 C CA . VAL A 1 119 ? 2.943 2.278 -9.170 1.00 82.31 119 VAL A CA 1
ATOM 922 C C . VAL A 1 119 ? 4.443 2.357 -9.417 1.00 82.31 119 VAL A C 1
ATOM 924 O O . VAL A 1 119 ? 5.008 1.476 -10.065 1.00 82.31 119 VAL A O 1
ATOM 927 N N . VAL A 1 120 ? 5.073 3.406 -8.896 1.00 83.38 120 VAL A N 1
ATOM 928 C CA . VAL A 1 120 ? 6.521 3.627 -8.962 1.00 83.38 120 VAL A CA 1
ATOM 929 C C . VAL A 1 120 ? 7.049 3.695 -7.538 1.00 83.38 120 VAL A C 1
ATOM 931 O O . VAL A 1 120 ? 6.467 4.390 -6.706 1.00 83.38 120 VAL A O 1
ATOM 934 N N . ILE A 1 121 ? 8.132 2.971 -7.262 1.00 82.94 121 ILE A N 1
ATOM 935 C CA . ILE A 1 121 ? 8.945 3.195 -6.063 1.00 82.94 121 ILE A CA 1
ATOM 936 C C . ILE A 1 121 ? 10.226 3.858 -6.535 1.00 82.94 121 ILE A C 1
ATOM 938 O O . ILE A 1 121 ? 10.851 3.373 -7.472 1.00 82.94 121 ILE A O 1
ATOM 942 N N . GLU A 1 122 ? 10.598 4.959 -5.896 1.00 85.44 122 GLU A N 1
ATOM 943 C CA . GLU A 1 122 ? 11.855 5.647 -6.167 1.00 85.44 122 GLU A CA 1
ATOM 944 C C . GLU A 1 122 ? 12.825 5.362 -5.024 1.00 85.44 122 GLU A C 1
ATOM 946 O O . GLU A 1 122 ? 12.458 5.497 -3.854 1.00 85.44 122 GLU A O 1
ATOM 951 N N . HIS A 1 123 ? 14.046 4.941 -5.347 1.00 83.88 123 HIS A N 1
ATOM 952 C CA . HIS A 1 123 ? 15.096 4.747 -4.350 1.00 83.88 123 HIS A CA 1
ATOM 953 C C . HIS A 1 123 ? 16.450 5.239 -4.865 1.00 83.88 123 HIS A C 1
ATOM 955 O O . HIS A 1 123 ? 16.729 5.165 -6.061 1.00 83.88 123 HIS A O 1
ATOM 961 N N . GLY A 1 124 ? 17.282 5.741 -3.952 1.00 80.88 124 GLY A N 1
ATOM 962 C CA . GLY A 1 124 ? 18.697 5.991 -4.225 1.00 80.88 124 GLY A CA 1
ATOM 963 C C . GLY A 1 124 ? 19.496 4.687 -4.229 1.00 80.88 124 GLY A C 1
ATOM 964 O O . GLY A 1 124 ? 19.070 3.698 -3.621 1.00 80.88 124 GLY A O 1
ATOM 965 N N . GLU A 1 125 ? 20.611 4.694 -4.951 1.00 72.31 125 GLU A N 1
ATOM 966 C CA . GLU A 1 125 ? 21.689 3.697 -4.871 1.00 72.31 125 GLU A CA 1
ATOM 967 C C . GLU A 1 125 ? 22.349 3.641 -3.479 1.00 72.31 125 GLU A C 1
ATOM 969 O O . GLU A 1 125 ? 22.565 4.712 -2.863 1.00 72.31 125 GLU A O 1
#

Foldseek 3Di:
DDPDDPPPDDPDQQWPVNDDDDPVTFGKDKDWDADPDPDDKDFDDVVVVPPPPDDPDDPPDFDDDPQFTWDDDPQKIKTWGQQPDPVSPDIDIDIDHRTDDDDHWCNGPNDPDPDTDIDIDIDTD

Secondary structure (DSSP, 8-state):
-----TTSPPSS-SBTTSSPSSSSS-BEE-PEE-SSSS-------GGGG--SSS--S-BTB-EEETTEEEEEETTEEEEEEPP-STTS----EEEEE----PPPPHHHH--S-SSPP-EE--EE-

Sequence (125 aa):
TGTFDLDDDFAGELTNDGGAPSAANVTVHRPLFVGQGYIHEYYQDLGLLLTEAGVTGRVGEPSITNNGIEVMTERIQMIIRSPLNRLQDLVSTSWKFIGDWPVRTDVTTGDARRFKRVVVIEHGE

Organism: NCBI:txid412755

Radius of gyration: 24.39 Å; chains: 1; bounding box: 51×31×74 Å

pLDDT: mean 72.22, std 12.18, range [39.12, 87.19]